Protein AF-A0A371YWD1-F1 (afdb_monomer)

Structure (mmCIF, N/CA/C/O backbone):
data_AF-A0A371YWD1-F1
#
_entry.id   AF-A0A371YWD1-F1
#
loop_
_atom_site.group_PDB
_atom_site.id
_atom_site.type_symbol
_atom_site.label_atom_id
_atom_site.label_alt_id
_atom_site.label_comp_id
_atom_site.label_asym_id
_atom_site.label_entity_id
_atom_site.label_seq_id
_atom_site.pdbx_PDB_ins_code
_atom_site.Cartn_x
_atom_site.Cartn_y
_atom_site.Cartn_z
_atom_site.occupancy
_atom_site.B_iso_or_equiv
_atom_site.auth_seq_id
_atom_site.auth_comp_id
_atom_site.auth_asym_id
_atom_site.auth_atom_id
_atom_site.pdbx_PDB_model_num
ATOM 1 N N . MET A 1 1 ? 5.712 -9.300 -7.033 1.00 63.47 1 MET A N 1
ATOM 2 C CA . MET A 1 1 ? 6.497 -8.847 -8.203 1.00 63.47 1 MET A CA 1
ATOM 3 C C . MET A 1 1 ? 5.508 -8.369 -9.256 1.00 63.47 1 MET A C 1
ATOM 5 O O . MET A 1 1 ? 4.526 -9.067 -9.461 1.00 63.47 1 MET A O 1
ATOM 9 N N . VAL A 1 2 ? 5.684 -7.169 -9.819 1.00 76.00 2 VAL A N 1
ATOM 10 C CA . VAL A 1 2 ? 4.718 -6.564 -10.760 1.00 76.00 2 VAL A CA 1
ATOM 11 C C . VAL A 1 2 ? 4.962 -7.142 -12.152 1.00 76.00 2 VAL A C 1
ATOM 13 O O . VAL A 1 2 ? 6.062 -7.001 -12.685 1.00 76.00 2 VAL A O 1
ATOM 16 N N . SER A 1 3 ? 3.967 -7.814 -12.728 1.00 79.19 3 SER A N 1
ATOM 17 C CA . SER A 1 3 ? 4.058 -8.348 -14.089 1.00 79.19 3 SER A CA 1
ATOM 18 C C . SER A 1 3 ? 3.887 -7.230 -15.125 1.00 79.19 3 SER A C 1
ATOM 20 O O . SER A 1 3 ? 3.427 -6.128 -14.815 1.00 79.19 3 SER A O 1
ATOM 22 N N . ARG A 1 4 ? 4.306 -7.476 -16.369 1.00 81.12 4 ARG A N 1
ATOM 23 C CA . ARG A 1 4 ? 4.157 -6.525 -17.479 1.00 81.12 4 ARG A CA 1
ATOM 24 C C . ARG A 1 4 ? 3.357 -7.158 -18.606 1.00 81.12 4 ARG A C 1
ATOM 26 O O . ARG A 1 4 ? 3.485 -8.351 -18.862 1.00 81.12 4 ARG A O 1
ATOM 33 N N . ASN A 1 5 ? 2.538 -6.359 -19.280 1.00 78.94 5 ASN A N 1
ATOM 34 C CA . ASN A 1 5 ? 1.836 -6.805 -20.478 1.00 78.94 5 ASN A CA 1
ATOM 35 C C . ASN A 1 5 ? 2.772 -6.788 -21.707 1.00 78.94 5 ASN A C 1
ATOM 37 O O . ASN A 1 5 ? 3.906 -6.311 -21.639 1.00 78.94 5 ASN A O 1
ATOM 41 N N . ARG A 1 6 ? 2.270 -7.252 -22.860 1.00 73.94 6 ARG A N 1
ATOM 42 C CA . ARG A 1 6 ? 3.021 -7.276 -24.132 1.00 73.94 6 ARG A CA 1
ATOM 43 C C . ARG A 1 6 ? 3.497 -5.896 -24.610 1.00 73.94 6 ARG A C 1
ATOM 45 O O . ARG A 1 6 ? 4.461 -5.824 -25.355 1.00 73.94 6 ARG A O 1
ATOM 52 N N . SER A 1 7 ? 2.856 -4.810 -24.170 1.00 74.38 7 SER A N 1
ATOM 53 C CA . SER A 1 7 ? 3.271 -3.430 -24.463 1.00 74.38 7 SER A CA 1
ATOM 54 C C . SER A 1 7 ? 4.170 -2.813 -23.383 1.00 74.38 7 SER A C 1
ATOM 56 O O . SER A 1 7 ? 4.387 -1.603 -23.376 1.00 74.38 7 SER A O 1
ATOM 58 N N . GLY A 1 8 ? 4.685 -3.620 -22.448 1.00 72.69 8 GLY A N 1
ATOM 59 C CA . GLY A 1 8 ? 5.611 -3.191 -21.398 1.00 72.69 8 GLY A CA 1
ATOM 60 C C . GLY A 1 8 ? 4.967 -2.434 -20.231 1.00 72.69 8 GLY A C 1
ATOM 61 O O . GLY A 1 8 ? 5.680 -1.986 -19.330 1.00 72.69 8 GLY A O 1
ATOM 62 N N . ARG A 1 9 ? 3.635 -2.297 -20.204 1.00 76.44 9 ARG A N 1
ATOM 63 C CA . ARG A 1 9 ? 2.895 -1.642 -19.116 1.00 76.44 9 ARG A CA 1
ATOM 64 C C . ARG A 1 9 ? 2.804 -2.556 -17.899 1.00 76.44 9 ARG A C 1
ATOM 66 O O . ARG A 1 9 ? 2.517 -3.743 -18.028 1.00 76.44 9 ARG A O 1
ATOM 73 N N . ALA A 1 10 ? 2.994 -1.972 -16.720 1.00 80.56 10 ALA A N 1
ATOM 74 C CA . ALA A 1 10 ? 2.826 -2.652 -15.441 1.00 80.56 10 ALA A CA 1
ATOM 75 C C . ALA A 1 10 ? 1.379 -3.127 -15.241 1.00 80.56 10 ALA A C 1
ATOM 77 O O . ALA A 1 10 ? 0.441 -2.335 -15.367 1.00 80.56 10 ALA A O 1
ATOM 78 N N . ILE A 1 11 ? 1.217 -4.401 -14.901 1.00 82.19 11 ILE A N 1
ATOM 79 C CA . ILE A 1 11 ? -0.054 -5.015 -14.530 1.00 82.19 11 ILE A CA 1
ATOM 80 C C . ILE A 1 11 ? -0.157 -4.975 -13.006 1.00 82.19 11 ILE A C 1
ATOM 82 O O . ILE A 1 11 ? 0.669 -5.539 -12.290 1.00 82.19 11 ILE A O 1
ATOM 86 N N . TRP A 1 12 ? -1.184 -4.287 -12.518 1.00 81.75 12 TRP A N 1
ATOM 87 C CA . TRP A 1 12 ? -1.490 -4.180 -11.096 1.00 81.75 12 TRP A CA 1
ATOM 88 C C . TRP A 1 12 ? -2.594 -5.172 -10.736 1.00 81.75 12 TRP A C 1
ATOM 90 O O . TRP A 1 12 ? -3.755 -4.791 -10.632 1.00 81.75 12 TRP A O 1
ATOM 100 N N . ASP A 1 13 ? -2.219 -6.445 -10.608 1.00 80.31 13 ASP A N 1
ATOM 101 C CA . ASP A 1 13 ? -3.086 -7.489 -10.053 1.00 80.31 13 ASP A CA 1
ATOM 102 C C . ASP A 1 13 ? -3.207 -7.375 -8.521 1.00 80.31 13 ASP A C 1
ATOM 104 O O . ASP A 1 13 ? -2.521 -6.566 -7.886 1.00 80.31 13 ASP A O 1
ATOM 108 N N . ASP A 1 14 ? -4.066 -8.196 -7.912 1.00 78.50 14 ASP A N 1
ATOM 109 C CA . ASP A 1 14 ? -4.314 -8.166 -6.465 1.00 78.50 14 ASP A CA 1
ATOM 110 C C . ASP A 1 14 ? -3.022 -8.304 -5.652 1.00 78.50 14 ASP A C 1
ATOM 112 O O . ASP A 1 14 ? -2.798 -7.567 -4.692 1.00 78.50 14 ASP A O 1
ATOM 116 N N . ARG A 1 15 ? -2.106 -9.183 -6.077 1.00 79.38 15 ARG A N 1
ATOM 117 C CA . ARG A 1 15 ? -0.831 -9.410 -5.387 1.00 79.38 15 ARG A CA 1
ATOM 118 C C . ARG A 1 15 ? 0.083 -8.190 -5.486 1.00 79.38 15 ARG A C 1
ATOM 120 O O . ARG A 1 15 ? 0.718 -7.825 -4.492 1.00 79.38 15 ARG A O 1
ATOM 127 N N . ALA A 1 16 ? 0.174 -7.566 -6.657 1.00 80.50 16 ALA A N 1
ATOM 128 C CA . ALA A 1 16 ? 0.940 -6.348 -6.890 1.00 80.50 16 ALA A CA 1
ATOM 129 C C . ALA A 1 16 ? 0.381 -5.171 -6.080 1.00 80.50 16 ALA A C 1
ATOM 131 O O . ALA A 1 16 ? 1.152 -4.416 -5.482 1.00 80.50 16 ALA A O 1
ATOM 132 N N . VAL A 1 17 ? -0.946 -5.049 -6.003 1.00 85.12 17 VAL A N 1
ATOM 133 C CA . VAL A 1 17 ? -1.627 -4.037 -5.189 1.00 85.12 17 VAL A CA 1
ATOM 134 C C . VAL A 1 17 ? -1.391 -4.278 -3.697 1.00 85.12 17 VAL A C 1
ATOM 136 O O . VAL A 1 17 ? -1.062 -3.327 -2.987 1.00 85.12 17 VAL A O 1
ATOM 139 N N . SER A 1 18 ? -1.456 -5.524 -3.215 1.00 86.19 18 SER A N 1
ATOM 140 C CA . SER A 1 18 ? -1.112 -5.857 -1.825 1.00 86.19 18 SER A CA 1
ATOM 141 C C . SER A 1 18 ? 0.336 -5.491 -1.498 1.00 86.19 18 SER A C 1
ATOM 143 O O . SER A 1 18 ? 0.583 -4.829 -0.495 1.00 86.19 18 SER A O 1
ATOM 145 N N . HIS A 1 19 ? 1.297 -5.827 -2.366 1.00 88.38 19 HIS A N 1
ATOM 146 C CA . HIS A 1 19 ? 2.702 -5.447 -2.160 1.00 88.38 19 HIS A CA 1
ATOM 147 C C . HIS A 1 19 ? 2.888 -3.927 -2.137 1.00 88.38 19 HIS A C 1
ATOM 149 O O . HIS A 1 19 ? 3.643 -3.405 -1.317 1.00 88.38 19 HIS A O 1
ATOM 155 N N . LEU A 1 20 ? 2.189 -3.202 -3.015 1.00 90.25 20 LEU A N 1
ATOM 156 C CA . LEU A 1 20 ? 2.206 -1.745 -3.004 1.00 90.25 20 LEU A CA 1
ATOM 157 C C . LEU A 1 20 ? 1.655 -1.198 -1.686 1.00 90.25 20 LEU A C 1
ATOM 159 O O . LEU A 1 20 ? 2.279 -0.314 -1.107 1.00 90.25 20 LEU A O 1
ATOM 163 N N . ALA A 1 21 ? 0.531 -1.722 -1.195 1.00 89.50 21 ALA A N 1
ATOM 164 C CA . ALA A 1 21 ? -0.062 -1.309 0.073 1.00 89.50 21 ALA A CA 1
ATOM 165 C C . ALA A 1 21 ? 0.887 -1.562 1.257 1.00 89.50 21 ALA A C 1
ATOM 167 O O . ALA A 1 21 ? 1.065 -0.670 2.089 1.00 89.50 21 ALA A O 1
ATOM 168 N N . GLU A 1 22 ? 1.559 -2.718 1.282 1.00 90.69 22 GLU A N 1
ATOM 169 C CA . GLU A 1 22 ? 2.575 -3.073 2.281 1.00 90.69 22 GLU A CA 1
ATOM 170 C C . GLU A 1 22 ? 3.741 -2.078 2.318 1.00 90.69 22 GLU A C 1
ATOM 172 O O . GLU A 1 22 ? 4.126 -1.597 3.388 1.00 90.69 22 GLU A O 1
ATOM 177 N N . LEU A 1 23 ? 4.275 -1.703 1.155 1.00 92.75 23 LEU A N 1
ATOM 178 C CA . LEU A 1 23 ? 5.331 -0.692 1.066 1.00 92.75 23 LEU A CA 1
ATOM 179 C C . LEU A 1 23 ? 4.802 0.713 1.403 1.00 92.75 23 LEU A C 1
ATOM 181 O O . LEU A 1 23 ? 5.494 1.530 2.015 1.00 92.75 23 LEU A O 1
ATOM 185 N N . TRP A 1 24 ? 3.556 1.009 1.036 1.00 93.81 24 TRP A N 1
ATOM 186 C CA . TRP A 1 24 ? 2.941 2.316 1.244 1.00 93.81 24 TRP A CA 1
ATOM 187 C C . TRP A 1 24 ? 2.751 2.639 2.727 1.00 93.81 24 TRP A C 1
ATOM 189 O O . TRP A 1 24 ? 3.090 3.750 3.155 1.00 93.81 24 TRP A O 1
ATOM 199 N N . LYS A 1 25 ? 2.265 1.669 3.518 1.00 92.12 25 LYS A N 1
ATOM 200 C CA . LYS A 1 25 ? 2.083 1.824 4.971 1.00 92.12 25 LYS A CA 1
ATOM 201 C C . LYS A 1 25 ? 3.395 1.859 5.754 1.00 92.12 25 LYS A C 1
ATOM 203 O O . LYS A 1 25 ? 3.407 2.386 6.855 1.00 92.12 25 LYS A O 1
ATOM 208 N N . ARG A 1 26 ? 4.519 1.436 5.168 1.00 93.44 26 ARG A N 1
ATOM 209 C CA . ARG A 1 26 ? 5.882 1.623 5.717 1.00 93.44 26 ARG A CA 1
ATOM 210 C C . ARG A 1 26 ? 6.490 3.000 5.412 1.00 93.44 26 ARG A C 1
ATOM 212 O O . ARG A 1 26 ? 7.660 3.249 5.686 1.00 93.44 26 ARG A O 1
ATOM 219 N N . LEU A 1 27 ? 5.685 3.913 4.859 1.00 94.19 27 LEU A N 1
ATOM 220 C CA . LEU A 1 27 ? 6.052 5.294 4.520 1.00 94.19 27 LEU A CA 1
ATOM 221 C C . LEU A 1 27 ? 7.155 5.428 3.467 1.00 94.19 27 LEU A C 1
ATOM 223 O O . LEU A 1 27 ? 7.779 6.480 3.362 1.00 94.19 27 LEU A O 1
ATOM 227 N N . TYR A 1 28 ? 7.369 4.422 2.623 1.00 95.19 28 TYR A N 1
ATOM 228 C CA . TYR A 1 28 ? 8.313 4.568 1.522 1.00 95.19 28 TYR A CA 1
ATOM 229 C C . TYR A 1 28 ? 7.844 5.592 0.489 1.00 95.19 28 TYR A C 1
ATOM 231 O O . TYR A 1 28 ? 6.675 5.608 0.081 1.00 95.19 28 TYR A O 1
ATOM 239 N N . SER A 1 29 ? 8.755 6.449 0.038 1.00 94.25 29 SER A N 1
ATOM 240 C CA . SER A 1 29 ? 8.448 7.440 -0.986 1.00 94.25 29 SER A CA 1
ATOM 241 C C . SER A 1 29 ? 8.056 6.753 -2.303 1.00 94.25 29 SER A C 1
ATOM 243 O O . SER A 1 29 ? 8.556 5.666 -2.610 1.00 94.25 29 SER A O 1
ATOM 245 N N . PRO A 1 30 ? 7.184 7.365 -3.128 1.00 93.81 30 PRO A N 1
ATOM 246 C CA . PRO A 1 30 ? 6.843 6.811 -4.438 1.00 93.81 30 PRO A CA 1
AT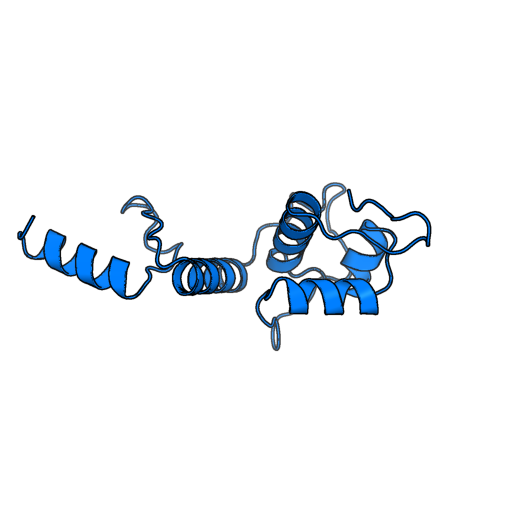OM 247 C C . PRO A 1 30 ? 8.074 6.558 -5.320 1.00 93.81 30 PRO A C 1
ATOM 249 O O . PRO A 1 30 ? 8.092 5.588 -6.068 1.00 93.81 30 PRO A O 1
ATOM 252 N N . ALA A 1 31 ? 9.118 7.385 -5.189 1.00 94.25 31 ALA A N 1
ATOM 253 C CA . ALA A 1 31 ? 10.386 7.208 -5.892 1.00 94.25 31 ALA A CA 1
ATOM 254 C C . ALA A 1 31 ? 11.161 5.966 -5.430 1.00 94.25 31 ALA A C 1
ATOM 256 O O . ALA A 1 31 ? 11.706 5.237 -6.256 1.00 94.25 31 ALA A O 1
ATOM 257 N N . PHE A 1 32 ? 11.179 5.689 -4.125 1.00 94.12 32 PHE A N 1
ATOM 258 C CA . PHE A 1 32 ? 11.821 4.489 -3.598 1.00 94.12 32 PHE A CA 1
ATOM 259 C C . PHE A 1 32 ? 11.080 3.215 -4.025 1.00 94.12 32 PHE A C 1
ATOM 261 O O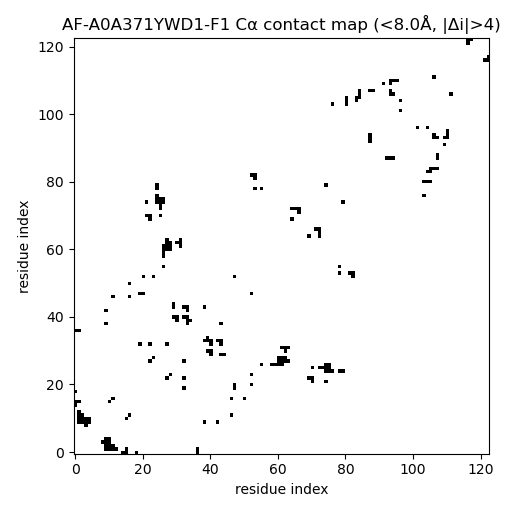 . PHE A 1 32 ? 11.694 2.272 -4.518 1.00 94.12 32 PHE A O 1
ATOM 268 N N . ILE A 1 33 ? 9.747 3.216 -3.922 1.00 93.69 33 ILE A N 1
ATOM 269 C CA . ILE A 1 33 ? 8.906 2.095 -4.366 1.00 93.69 33 ILE A CA 1
ATOM 270 C C . ILE A 1 33 ? 9.082 1.854 -5.870 1.00 93.69 33 ILE A C 1
ATOM 272 O O . ILE A 1 33 ? 9.213 0.713 -6.304 1.00 93.69 33 ILE A O 1
ATOM 276 N N . ALA A 1 34 ? 9.126 2.925 -6.666 1.00 92.50 34 ALA A N 1
ATOM 277 C CA . ALA A 1 34 ? 9.369 2.850 -8.102 1.00 92.50 34 ALA A CA 1
ATOM 278 C C . ALA A 1 34 ? 10.702 2.154 -8.415 1.00 92.50 34 ALA A C 1
ATOM 280 O O . ALA A 1 34 ? 10.735 1.278 -9.273 1.00 92.50 34 ALA A O 1
ATOM 281 N N . ARG A 1 35 ? 11.765 2.459 -7.661 1.00 91.94 35 ARG A N 1
ATOM 282 C CA . ARG A 1 35 ? 13.068 1.794 -7.795 1.00 91.94 35 ARG A CA 1
ATOM 283 C C . ARG A 1 35 ? 12.996 0.299 -7.475 1.00 91.94 35 ARG A C 1
ATOM 285 O O . ARG A 1 35 ? 13.469 -0.494 -8.276 1.00 91.94 35 ARG A O 1
ATOM 292 N N . ILE A 1 36 ? 12.362 -0.082 -6.361 1.00 89.62 36 ILE A N 1
ATOM 293 C CA . ILE A 1 36 ? 12.197 -1.499 -5.971 1.00 89.62 36 ILE A CA 1
ATOM 294 C C . ILE A 1 36 ? 11.428 -2.281 -7.039 1.00 89.62 36 ILE A C 1
ATOM 296 O O . ILE A 1 36 ? 11.763 -3.420 -7.346 1.00 89.62 36 ILE A O 1
ATOM 300 N N . LEU A 1 37 ? 10.372 -1.683 -7.588 1.00 87.19 37 LEU A N 1
ATOM 301 C CA . LEU A 1 37 ? 9.487 -2.359 -8.534 1.00 87.19 37 LEU A CA 1
ATOM 302 C C . LEU A 1 37 ? 9.951 -2.228 -9.995 1.00 87.19 37 LEU A C 1
ATOM 304 O O . LEU A 1 37 ? 9.313 -2.798 -10.881 1.00 87.19 37 LEU A O 1
ATOM 308 N N . GLY A 1 38 ? 11.022 -1.474 -10.265 1.00 88.44 38 GLY A N 1
ATOM 309 C CA . GLY A 1 38 ? 11.483 -1.170 -11.622 1.00 88.44 38 GLY A CA 1
ATOM 310 C C . GLY A 1 38 ? 10.451 -0.389 -12.444 1.00 88.44 38 GLY A C 1
ATOM 311 O O . GLY A 1 38 ? 10.264 -0.665 -13.628 1.00 88.44 38 GLY A O 1
ATOM 312 N N . LEU A 1 39 ? 9.725 0.537 -11.816 1.00 89.00 39 LEU A N 1
ATOM 313 C CA . LEU A 1 39 ? 8.644 1.332 -12.407 1.00 89.00 39 LEU A CA 1
ATOM 314 C C . LEU A 1 39 ? 8.980 2.825 -12.401 1.00 89.00 39 LEU A C 1
ATOM 316 O O . LEU A 1 39 ? 9.958 3.261 -11.804 1.00 89.00 39 LEU A O 1
ATOM 320 N N . THR A 1 40 ? 8.131 3.635 -13.036 1.00 90.38 40 THR A N 1
ATOM 321 C CA . THR A 1 40 ? 8.212 5.095 -12.902 1.00 90.38 40 THR A CA 1
ATOM 322 C C . THR A 1 40 ? 7.445 5.573 -11.670 1.00 90.38 40 THR A C 1
ATOM 324 O O . THR A 1 40 ? 6.445 4.973 -11.263 1.00 90.38 40 THR A O 1
ATOM 327 N N . VAL A 1 41 ? 7.863 6.710 -11.109 1.00 92.25 41 VAL A N 1
ATOM 328 C CA . VAL A 1 41 ? 7.179 7.359 -9.976 1.00 92.25 41 VAL A CA 1
ATOM 329 C C . VAL A 1 41 ? 5.710 7.643 -10.302 1.00 92.25 41 VAL A C 1
ATOM 331 O O . VAL A 1 41 ? 4.830 7.403 -9.474 1.00 92.25 41 VAL A O 1
ATOM 334 N N . LYS A 1 42 ? 5.436 8.088 -11.536 1.00 90.88 42 LYS A N 1
ATOM 335 C CA . LYS A 1 42 ? 4.080 8.349 -12.034 1.00 90.88 42 LYS A CA 1
ATOM 336 C C . LYS A 1 42 ? 3.220 7.086 -11.999 1.00 90.88 42 LYS A C 1
ATOM 338 O O . LYS A 1 42 ? 2.105 7.134 -11.487 1.00 90.88 42 LYS A O 1
ATOM 343 N N . THR A 1 43 ? 3.752 5.952 -12.461 1.00 88.25 43 THR A N 1
ATOM 344 C CA . THR A 1 43 ? 3.049 4.660 -12.439 1.00 88.25 43 THR A CA 1
ATOM 345 C C . THR A 1 43 ? 2.697 4.230 -11.015 1.00 88.25 43 THR A C 1
ATOM 347 O O . THR A 1 43 ? 1.573 3.799 -10.773 1.00 88.25 43 THR A O 1
ATOM 350 N N . VAL A 1 44 ? 3.620 4.383 -10.061 1.00 90.75 44 VAL A N 1
ATOM 351 C CA . VAL A 1 44 ? 3.367 4.066 -8.645 1.00 90.75 44 VAL A CA 1
ATOM 352 C C . VAL A 1 44 ? 2.301 4.991 -8.052 1.00 90.75 44 VAL A C 1
ATOM 354 O O . VAL A 1 44 ? 1.394 4.523 -7.367 1.00 90.75 44 VAL A O 1
ATOM 357 N N . GLY A 1 45 ? 2.372 6.295 -8.335 1.00 90.00 45 GLY A N 1
ATOM 358 C CA . GLY A 1 45 ? 1.383 7.267 -7.863 1.00 90.00 45 GLY A CA 1
ATOM 359 C C . GLY A 1 45 ? -0.019 7.019 -8.429 1.00 90.00 45 GLY A C 1
ATOM 360 O O . GLY A 1 45 ? -1.006 7.078 -7.698 1.00 90.00 45 GLY A O 1
ATOM 361 N N . GLU A 1 46 ? -0.120 6.692 -9.718 1.00 89.75 46 GLU A N 1
ATOM 362 C CA . GLU A 1 46 ? -1.384 6.312 -10.357 1.00 89.75 46 GLU A CA 1
ATOM 363 C C . GLU A 1 46 ? -1.955 5.015 -9.785 1.00 89.75 46 GLU A C 1
ATOM 365 O O . GLU A 1 46 ? -3.153 4.954 -9.507 1.00 89.75 46 GLU A O 1
ATOM 370 N N . ALA A 1 47 ? -1.110 4.007 -9.562 1.00 86.88 47 ALA A N 1
ATOM 371 C CA . ALA A 1 47 ? -1.515 2.745 -8.956 1.00 86.88 47 ALA A CA 1
ATOM 372 C C . ALA A 1 47 ? -2.023 2.936 -7.526 1.00 86.88 47 ALA A C 1
ATOM 374 O O . ALA A 1 47 ? -3.104 2.458 -7.195 1.00 86.88 47 ALA A O 1
ATOM 375 N N . ALA A 1 48 ? -1.306 3.710 -6.706 1.00 88.19 48 ALA A N 1
ATOM 376 C CA . ALA A 1 48 ? -1.726 4.034 -5.346 1.00 88.19 48 ALA A CA 1
ATOM 377 C C . ALA A 1 48 ? -3.079 4.760 -5.334 1.00 88.19 48 ALA A C 1
ATOM 379 O O . ALA A 1 48 ? -3.950 4.437 -4.527 1.00 88.19 48 ALA A O 1
ATOM 380 N N . ARG A 1 49 ? -3.296 5.698 -6.267 1.00 87.62 49 ARG A N 1
ATOM 381 C CA . ARG A 1 49 ? -4.574 6.406 -6.415 1.00 87.62 49 ARG A CA 1
ATOM 382 C C . ARG A 1 49 ? -5.711 5.463 -6.813 1.00 87.62 49 ARG A C 1
ATOM 384 O O . ARG A 1 49 ? -6.773 5.520 -6.201 1.00 87.62 49 ARG A O 1
ATOM 391 N N . ARG A 1 50 ? -5.490 4.590 -7.806 1.00 84.50 50 ARG A N 1
ATOM 392 C CA . ARG A 1 50 ? -6.481 3.610 -8.297 1.00 84.50 50 ARG A CA 1
ATOM 393 C C . ARG A 1 50 ? -6.832 2.557 -7.248 1.00 84.50 50 ARG A C 1
ATOM 395 O O . ARG A 1 50 ? -8.004 2.270 -7.058 1.00 84.50 50 ARG A O 1
ATOM 402 N N . ALA A 1 51 ? -5.835 2.064 -6.516 1.00 83.00 51 ALA A N 1
ATOM 403 C CA . ALA A 1 51 ? -6.024 1.187 -5.360 1.00 83.00 51 ALA A CA 1
ATOM 404 C C . ALA A 1 51 ? -6.651 1.918 -4.158 1.00 83.00 51 ALA A C 1
ATOM 406 O O . ALA A 1 51 ? -6.987 1.308 -3.145 1.00 83.00 51 ALA A O 1
ATOM 407 N N . GLY A 1 52 ? -6.801 3.243 -4.239 1.00 84.44 52 GLY A N 1
ATOM 408 C CA . GLY A 1 52 ? -7.388 4.040 -3.184 1.00 84.44 52 GLY A CA 1
ATOM 409 C C . GLY A 1 52 ? -6.542 4.084 -1.914 1.00 84.44 52 GLY A C 1
ATOM 410 O O . GLY A 1 52 ? -7.11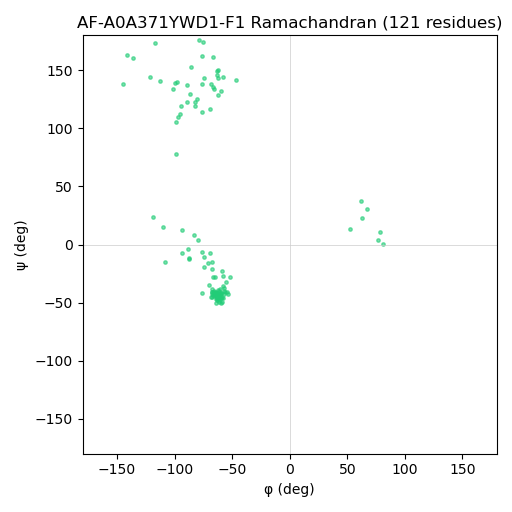0 4.227 -0.831 1.00 84.44 52 GLY A O 1
ATOM 411 N N . LEU A 1 53 ? -5.220 3.989 -2.012 1.00 87.69 53 LEU A N 1
ATOM 412 C CA . LEU A 1 53 ? -4.355 4.100 -0.845 1.00 87.69 53 LEU A CA 1
ATOM 413 C C . LEU A 1 53 ? -4.491 5.496 -0.210 1.00 87.69 53 LEU A C 1
ATOM 415 O O . LEU A 1 53 ? -4.686 6.487 -0.921 1.00 87.69 53 LEU A O 1
ATOM 419 N N . PRO A 1 54 ? -4.439 5.593 1.128 1.00 87.19 54 PRO A N 1
ATOM 420 C CA . PRO A 1 54 ? -4.576 6.862 1.826 1.00 87.19 54 PRO A CA 1
ATOM 421 C C . PRO A 1 54 ? -3.453 7.839 1.471 1.00 87.19 54 PRO A C 1
ATOM 423 O O . PRO A 1 54 ? -2.310 7.449 1.199 1.00 87.19 54 PRO A O 1
ATOM 426 N N . ALA A 1 55 ? -3.790 9.127 1.525 1.00 87.50 55 ALA A N 1
ATOM 427 C CA . ALA A 1 55 ? -2.809 10.195 1.455 1.00 87.50 55 ALA A CA 1
ATOM 428 C C . ALA A 1 55 ? -1.863 10.123 2.663 1.00 87.50 55 ALA A C 1
ATOM 430 O O . ALA A 1 55 ? -2.259 9.748 3.763 1.00 87.50 55 ALA A O 1
ATOM 431 N N . ARG A 1 56 ? -0.602 10.493 2.444 1.00 91.00 56 ARG A N 1
ATOM 432 C CA . ARG A 1 56 ? 0.455 10.509 3.471 1.00 91.00 56 ARG A CA 1
ATOM 433 C C . ARG A 1 56 ? 1.002 11.923 3.687 1.00 91.00 56 ARG A C 1
ATOM 435 O O . ARG A 1 56 ? 2.151 12.095 4.073 1.00 91.00 56 ARG A O 1
ATOM 442 N N . THR A 1 57 ? 0.198 12.933 3.358 1.00 85.44 57 THR A N 1
ATOM 443 C CA . THR A 1 57 ? 0.558 14.348 3.483 1.00 85.44 57 THR A CA 1
ATOM 444 C C . THR A 1 57 ? 0.880 14.666 4.940 1.00 85.44 57 THR A C 1
ATOM 446 O O . THR A 1 57 ? 0.136 14.266 5.831 1.00 85.44 57 THR A O 1
ATOM 449 N N . GLY A 1 58 ? 1.998 15.351 5.180 1.00 87.31 58 GLY A N 1
ATOM 450 C CA . GLY A 1 58 ? 2.475 15.665 6.531 1.00 87.31 58 GLY A CA 1
ATOM 451 C C . GLY A 1 58 ? 3.220 14.526 7.240 1.00 87.31 58 GLY A C 1
ATOM 452 O O . GLY A 1 58 ? 3.660 14.719 8.367 1.00 87.31 58 GLY A O 1
ATOM 453 N N . LEU A 1 59 ? 3.399 13.358 6.606 1.00 90.31 59 LEU A N 1
ATOM 454 C CA . LEU A 1 59 ? 4.239 12.276 7.131 1.00 90.31 59 LEU A CA 1
ATOM 455 C C . LEU A 1 59 ? 5.614 12.280 6.4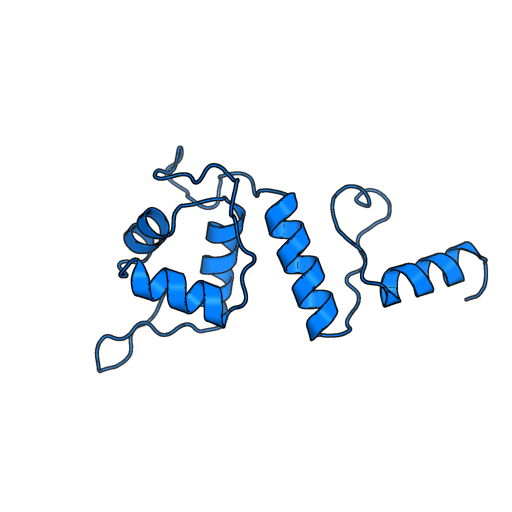56 1.00 90.31 59 LEU A C 1
ATOM 457 O O . LEU A 1 59 ? 5.717 12.416 5.235 1.00 90.31 59 LEU A O 1
ATOM 461 N N . THR A 1 60 ? 6.669 12.055 7.238 1.00 91.81 60 THR A N 1
ATOM 462 C CA . THR A 1 60 ? 8.032 11.917 6.713 1.00 91.81 60 THR A CA 1
ATOM 463 C C . THR A 1 60 ? 8.160 10.622 5.915 1.00 91.81 60 THR A C 1
ATOM 465 O O . THR A 1 60 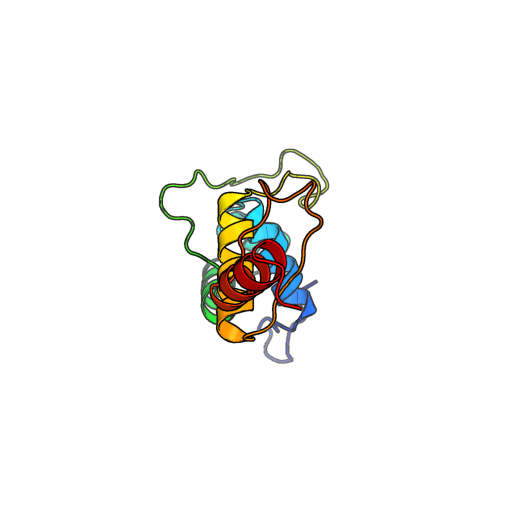? 8.013 9.523 6.455 1.00 91.81 60 THR A O 1
ATOM 468 N N . LEU A 1 61 ? 8.436 10.750 4.616 1.00 93.75 61 LEU A N 1
ATOM 469 C CA . LEU A 1 61 ? 8.592 9.608 3.718 1.00 93.75 61 LEU A CA 1
ATOM 470 C C . LEU A 1 61 ? 10.044 9.125 3.680 1.00 93.75 61 LEU A C 1
ATOM 472 O O . LEU A 1 61 ? 10.976 9.916 3.565 1.00 93.75 61 LEU A O 1
ATOM 476 N N . ARG A 1 62 ? 10.230 7.806 3.705 1.00 93.00 62 ARG A N 1
ATOM 477 C CA . ARG A 1 62 ? 11.538 7.150 3.610 1.00 93.00 62 ARG A CA 1
ATOM 478 C C . ARG A 1 62 ? 11.972 7.046 2.150 1.00 93.00 62 ARG A C 1
ATOM 480 O O . ARG A 1 62 ? 11.266 6.457 1.331 1.00 93.00 62 ARG A O 1
ATOM 487 N N . THR A 1 63 ? 13.132 7.600 1.814 1.00 92.00 63 THR A N 1
ATOM 488 C CA . THR A 1 63 ? 13.730 7.535 0.465 1.00 92.00 63 THR A CA 1
ATOM 489 C C . THR A 1 63 ? 14.705 6.365 0.289 1.00 92.00 63 THR A C 1
ATOM 491 O O . THR A 1 63 ? 15.139 6.093 -0.835 1.00 92.00 63 THR A O 1
ATOM 494 N N . SER A 1 64 ? 15.009 5.657 1.377 1.00 90.50 64 SER A N 1
ATOM 495 C CA . SER A 1 64 ? 15.864 4.473 1.444 1.00 90.50 64 SER A CA 1
ATOM 496 C C . SER A 1 64 ? 15.297 3.445 2.431 1.00 90.50 64 SER A C 1
ATOM 498 O O . SER A 1 64 ? 14.435 3.763 3.260 1.00 90.50 64 SER A O 1
ATOM 500 N N . CYS A 1 65 ? 15.771 2.202 2.333 1.00 87.12 65 CYS A N 1
ATOM 501 C CA . CYS A 1 65 ? 15.478 1.161 3.310 1.00 87.12 65 CYS A CA 1
ATOM 502 C C . CYS A 1 65 ? 16.674 0.986 4.259 1.00 87.12 65 CYS A C 1
ATOM 504 O O . CYS A 1 65 ? 17.798 0.913 3.771 1.00 87.12 65 CYS A O 1
ATOM 506 N N . PRO A 1 66 ? 16.451 0.918 5.584 1.00 80.94 66 PRO A N 1
ATOM 507 C CA . PRO A 1 66 ? 17.509 0.659 6.561 1.00 80.94 66 PRO A CA 1
ATOM 508 C C . PRO A 1 66 ? 17.948 -0.817 6.620 1.00 80.94 66 PRO A C 1
ATOM 510 O O . PRO A 1 66 ? 18.885 -1.132 7.341 1.00 80.94 66 PRO A O 1
ATOM 513 N N . SER A 1 67 ? 17.267 -1.719 5.907 1.00 79.81 67 SER A N 1
ATOM 514 C CA . SER A 1 67 ? 17.535 -3.162 5.880 1.00 79.81 67 SER A CA 1
ATOM 515 C C . SER A 1 67 ? 17.472 -3.715 4.456 1.00 79.81 67 SER A C 1
ATOM 517 O O . SER A 1 67 ? 16.810 -3.136 3.595 1.00 79.81 67 SER A O 1
ATOM 519 N N . ASP A 1 68 ? 18.069 -4.883 4.220 1.00 81.88 68 ASP A N 1
ATOM 520 C CA . ASP A 1 68 ? 17.992 -5.558 2.912 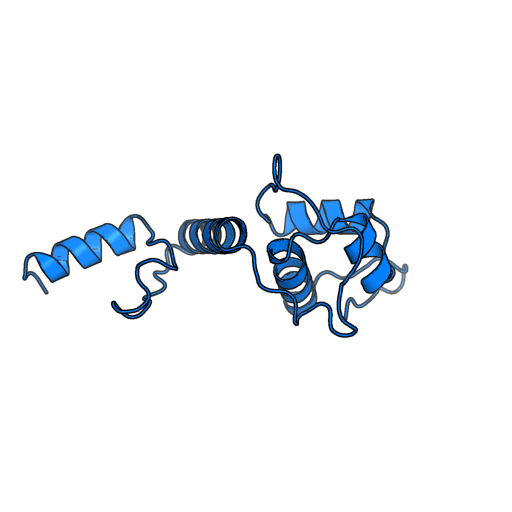1.00 81.88 68 ASP A CA 1
ATOM 521 C C . ASP A 1 68 ? 16.562 -5.987 2.557 1.00 81.88 68 ASP A C 1
ATOM 523 O O . ASP A 1 68 ? 16.173 -6.026 1.391 1.00 81.88 68 ASP A O 1
ATOM 527 N N . ASN A 1 69 ? 15.737 -6.254 3.575 1.00 85.38 69 ASN A N 1
ATOM 528 C CA . ASN A 1 69 ? 14.326 -6.564 3.397 1.00 85.38 69 ASN A CA 1
ATOM 529 C C . ASN A 1 69 ? 13.445 -5.313 3.612 1.00 85.38 69 ASN A C 1
ATOM 531 O O . ASN A 1 69 ? 13.269 -4.899 4.762 1.00 85.38 69 ASN A O 1
ATOM 535 N N . PRO A 1 70 ? 12.817 -4.739 2.565 1.00 85.31 70 PRO A N 1
ATOM 536 C CA . PRO A 1 70 ? 11.925 -3.583 2.695 1.00 85.31 70 PRO A CA 1
ATOM 537 C C . PRO A 1 70 ? 10.624 -3.876 3.453 1.00 85.31 70 PRO A C 1
ATOM 539 O O . PRO A 1 70 ? 9.944 -2.956 3.898 1.00 85.31 70 PRO A O 1
ATOM 542 N N . PHE A 1 71 ? 10.262 -5.143 3.649 1.00 87.62 71 PHE A N 1
ATOM 543 C CA . PHE A 1 71 ? 9.080 -5.519 4.427 1.00 87.62 71 PHE A CA 1
ATOM 544 C C . PHE A 1 71 ? 9.366 -5.650 5.928 1.00 87.62 71 PHE A C 1
ATOM 546 O O . PHE A 1 71 ? 8.425 -5.679 6.721 1.00 87.62 71 PHE A O 1
ATOM 553 N N . ALA A 1 72 ? 10.642 -5.666 6.329 1.00 86.81 72 ALA A N 1
ATOM 554 C CA . ALA A 1 72 ? 11.043 -5.732 7.734 1.00 86.81 72 ALA A CA 1
ATOM 555 C C . ALA A 1 72 ? 10.847 -4.400 8.478 1.00 86.81 72 ALA A C 1
ATOM 557 O O . ALA A 1 72 ? 10.776 -4.383 9.704 1.00 86.81 72 ALA A O 1
ATOM 558 N N . VAL A 1 73 ? 10.728 -3.278 7.755 1.00 87.75 73 VAL A N 1
ATOM 559 C CA . VAL A 1 73 ? 10.447 -1.978 8.377 1.00 87.75 73 VAL A CA 1
ATOM 560 C C . VAL A 1 73 ? 9.051 -1.994 9.011 1.00 87.75 73 VAL A C 1
ATOM 562 O O . VAL A 1 73 ? 8.102 -2.422 8.349 1.00 87.75 73 VAL A O 1
ATOM 565 N N . PRO A 1 74 ? 8.893 -1.503 10.255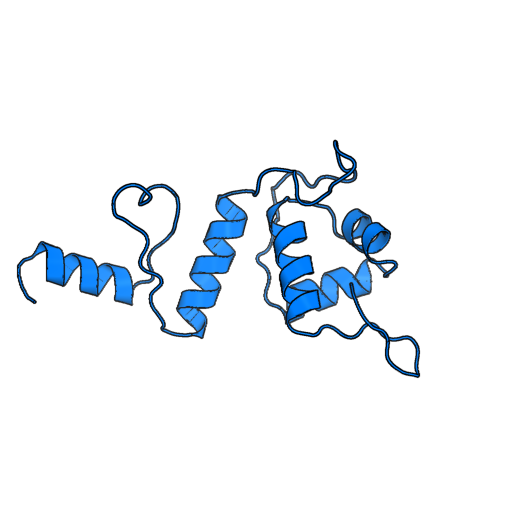 1.00 86.19 74 PRO A N 1
ATOM 566 C CA . PRO A 1 74 ? 7.592 -1.419 10.900 1.00 86.19 74 PRO A CA 1
ATOM 567 C C . PRO A 1 74 ? 6.594 -0.577 10.108 1.00 86.19 74 PRO A C 1
ATOM 569 O O . PRO A 1 74 ? 6.922 0.451 9.507 1.00 86.19 74 PRO A O 1
ATOM 572 N N . GLU A 1 75 ? 5.343 -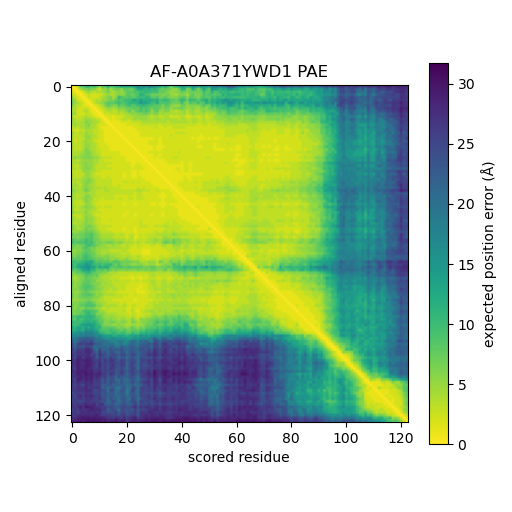1.007 10.141 1.00 88.50 75 GLU A N 1
ATOM 573 C CA . GLU A 1 75 ? 4.240 -0.303 9.505 1.00 88.50 75 GLU A CA 1
ATOM 574 C C . GLU A 1 75 ? 3.858 0.939 10.309 1.00 88.50 75 GLU A C 1
ATOM 576 O O . GLU A 1 75 ? 3.841 0.935 11.539 1.00 88.50 75 GLU A O 1
ATOM 581 N N . ASN A 1 76 ? 3.495 2.014 9.616 1.00 89.31 76 ASN A N 1
ATOM 582 C CA . ASN A 1 76 ? 2.890 3.165 10.256 1.00 89.31 76 ASN A CA 1
ATOM 583 C C . ASN A 1 76 ? 1.425 2.849 10.592 1.00 89.31 76 ASN A C 1
ATOM 585 O O . ASN A 1 76 ? 0.586 2.698 9.697 1.00 89.31 76 ASN A O 1
ATOM 589 N N . SER A 1 77 ? 1.125 2.784 11.889 1.00 80.81 77 SER A N 1
ATOM 590 C CA . SER A 1 77 ? -0.197 2.438 12.424 1.00 80.81 77 SER A CA 1
ATOM 591 C C . SER A 1 77 ? -1.309 3.369 11.932 1.00 80.81 77 SER A C 1
ATOM 593 O O . SER A 1 77 ? -2.409 2.903 11.639 1.00 80.81 77 SER A O 1
ATOM 595 N N . THR A 1 78 ? -1.028 4.663 11.749 1.00 83.25 78 THR A N 1
ATOM 596 C CA . THR A 1 78 ? -1.999 5.633 11.218 1.00 83.25 78 THR A CA 1
ATOM 597 C C . THR A 1 78 ? -2.391 5.303 9.780 1.00 83.25 78 THR A C 1
ATOM 599 O O . THR A 1 78 ? -3.579 5.216 9.461 1.00 83.25 78 THR A O 1
ATOM 602 N N . VAL A 1 79 ? -1.408 5.090 8.900 1.00 85.56 79 VAL A N 1
ATOM 603 C CA . VAL A 1 79 ? -1.654 4.775 7.484 1.00 85.56 79 VAL A CA 1
ATOM 604 C C . VAL A 1 79 ? -2.328 3.410 7.337 1.00 85.56 79 VAL A C 1
ATOM 606 O O . VAL A 1 79 ? -3.310 3.291 6.601 1.00 85.56 79 VAL A O 1
ATOM 609 N N . ALA A 1 80 ? -1.860 2.401 8.076 1.00 82.06 80 ALA A N 1
ATOM 610 C CA . ALA A 1 80 ? -2.484 1.080 8.114 1.00 82.06 80 ALA A CA 1
ATOM 611 C C . ALA A 1 80 ? -3.945 1.170 8.591 1.00 82.06 80 ALA A C 1
ATOM 613 O O . ALA A 1 80 ? -4.859 0.650 7.948 1.00 82.06 80 ALA A O 1
ATOM 614 N N . GLY A 1 81 ? -4.194 1.932 9.657 1.00 75.12 81 GLY A N 1
ATOM 615 C CA . GLY A 1 81 ? -5.526 2.170 10.192 1.00 75.12 81 GLY A CA 1
ATOM 616 C C . GLY A 1 81 ? -6.474 2.858 9.203 1.00 75.12 81 GLY A C 1
ATOM 617 O O . GLY A 1 81 ? -7.652 2.503 9.123 1.00 75.12 81 GLY A O 1
ATOM 618 N N . GLN A 1 82 ? -5.982 3.814 8.411 1.00 81.12 82 GLN A N 1
ATOM 619 C CA . GLN A 1 82 ? -6.766 4.464 7.356 1.00 81.12 82 GLN A CA 1
ATOM 620 C C . GLN A 1 82 ? -7.118 3.505 6.211 1.00 81.12 82 GLN A C 1
ATOM 622 O O . GLN A 1 82 ? -8.245 3.553 5.712 1.00 81.12 82 GLN A O 1
ATOM 627 N N . MET A 1 83 ? -6.199 2.614 5.822 1.00 82.94 83 MET A N 1
ATOM 628 C CA . MET A 1 83 ? -6.485 1.561 4.840 1.00 82.94 83 MET A CA 1
ATOM 629 C C . MET A 1 83 ? -7.590 0.631 5.343 1.00 82.94 83 MET A C 1
ATOM 631 O O . MET A 1 83 ? -8.571 0.425 4.631 1.00 82.94 83 MET A O 1
ATOM 635 N N . VAL A 1 84 ? -7.492 0.155 6.590 1.00 73.38 84 VAL A N 1
ATOM 636 C CA . VAL A 1 84 ? -8.521 -0.701 7.205 1.00 73.38 84 VAL A CA 1
ATOM 637 C C . VAL A 1 84 ? -9.874 0.008 7.235 1.00 73.38 84 VAL A C 1
ATOM 639 O O . VAL A 1 84 ? -10.856 -0.537 6.738 1.00 73.38 84 VAL A O 1
ATOM 642 N N . LYS A 1 85 ? -9.937 1.259 7.719 1.00 70.19 85 LYS A N 1
ATOM 643 C CA . LYS A 1 85 ? -11.183 2.053 7.714 1.00 70.19 85 LYS A CA 1
ATOM 644 C C . LYS A 1 85 ? -11.800 2.134 6.322 1.00 70.19 85 LYS A C 1
ATOM 646 O O . LYS A 1 85 ? -13.017 2.016 6.183 1.00 70.19 85 LYS A O 1
ATOM 651 N N . LYS A 1 86 ? -10.975 2.350 5.295 1.00 71.31 86 LYS A N 1
ATOM 652 C CA . LYS A 1 86 ? -11.445 2.459 3.915 1.00 71.31 86 LYS A CA 1
ATOM 653 C C . LYS A 1 86 ? -11.976 1.130 3.389 1.00 71.31 86 LYS A C 1
ATOM 655 O O . LYS A 1 86 ? -13.058 1.132 2.811 1.00 71.31 86 LYS A O 1
ATOM 660 N N . ILE A 1 87 ? -11.270 0.026 3.628 1.00 68.19 87 ILE A N 1
ATOM 661 C CA . ILE A 1 87 ? -11.720 -1.317 3.241 1.00 68.19 87 ILE A CA 1
ATOM 662 C C . ILE A 1 87 ? -13.054 -1.626 3.919 1.00 68.19 87 ILE A C 1
ATOM 664 O O . ILE A 1 87 ? -14.011 -1.940 3.223 1.00 68.19 87 ILE A O 1
ATOM 668 N N . CYS A 1 88 ? -13.163 -1.440 5.237 1.00 63.03 88 CYS A N 1
ATOM 669 C CA . CYS A 1 88 ? -14.412 -1.656 5.971 1.00 63.03 88 CYS A CA 1
ATOM 670 C C . CYS A 1 88 ? -15.573 -0.807 5.435 1.00 63.03 88 CYS A C 1
ATOM 672 O O . CYS A 1 88 ? -16.716 -1.256 5.417 1.00 63.03 88 CYS A O 1
ATOM 674 N N . ARG A 1 89 ? -15.296 0.440 5.028 1.00 65.06 89 ARG A N 1
ATOM 675 C CA . ARG A 1 89 ? -16.306 1.332 4.445 1.00 65.06 89 ARG A CA 1
ATOM 676 C C . ARG A 1 89 ? -16.783 0.835 3.082 1.00 65.06 89 ARG A C 1
ATOM 678 O O . ARG A 1 89 ? -17.967 0.940 2.803 1.00 65.06 89 ARG A O 1
ATOM 685 N N . VAL A 1 90 ? -15.872 0.341 2.244 1.00 66.12 90 VAL A N 1
ATOM 686 C CA . VAL A 1 90 ? -16.183 -0.123 0.881 1.00 66.12 90 VAL A CA 1
ATOM 687 C C . VAL A 1 90 ? -16.871 -1.485 0.897 1.00 66.12 90 VAL A C 1
ATOM 689 O O . VAL A 1 90 ? -17.814 -1.696 0.147 1.00 66.12 90 VAL A O 1
ATOM 692 N N . THR A 1 91 ? -16.417 -2.411 1.740 1.00 61.97 91 THR A N 1
ATOM 693 C CA . THR A 1 91 ? -16.933 -3.787 1.759 1.00 61.97 91 THR A CA 1
ATOM 694 C C . THR A 1 91 ? -18.147 -3.966 2.662 1.00 61.97 91 THR A C 1
ATOM 696 O O . THR A 1 91 ? -18.748 -5.036 2.648 1.00 61.97 91 THR A O 1
ATOM 699 N N . SER A 1 92 ? -18.468 -2.973 3.502 1.00 53.72 92 SER A N 1
ATOM 700 C CA . SER A 1 92 ? -19.464 -3.070 4.582 1.00 53.72 92 SER A CA 1
ATOM 701 C C . SER A 1 92 ? -19.251 -4.268 5.525 1.00 53.72 92 SER A C 1
ATOM 703 O O . SER A 1 92 ? -20.127 -4.592 6.326 1.00 53.72 92 SER A O 1
ATOM 705 N N . ARG A 1 93 ? -18.081 -4.922 5.463 1.00 47.53 93 ARG A N 1
ATOM 706 C CA . ARG A 1 93 ? -17.718 -6.097 6.260 1.00 47.53 93 ARG A CA 1
ATOM 707 C C . ARG A 1 93 ? -16.885 -5.675 7.465 1.00 47.53 93 ARG A C 1
ATOM 709 O O . ARG A 1 93 ? -16.051 -4.771 7.398 1.00 47.53 93 ARG A O 1
ATOM 716 N N . ILE A 1 94 ? -17.164 -6.321 8.591 1.00 50.03 94 ILE A N 1
ATOM 717 C CA . ILE A 1 94 ? -16.530 -6.066 9.884 1.00 50.03 94 ILE A CA 1
ATOM 718 C C . ILE A 1 94 ? -15.255 -6.907 9.957 1.00 50.03 94 ILE A C 1
ATOM 720 O O . ILE A 1 94 ? -15.317 -8.114 9.745 1.00 50.03 94 ILE A O 1
ATOM 724 N N . PHE A 1 95 ? -14.125 -6.295 10.304 1.00 50.16 95 PHE A N 1
ATOM 725 C CA . PHE A 1 95 ? -12.979 -7.040 10.821 1.00 50.16 95 PHE A CA 1
ATOM 726 C C . PHE A 1 95 ? -13.065 -6.999 12.343 1.00 50.16 95 PHE A C 1
ATOM 728 O O . PHE A 1 95 ? -12.966 -5.928 12.943 1.00 50.16 95 PHE A O 1
ATOM 735 N N . PHE A 1 96 ? -13.321 -8.151 12.957 1.00 43.69 96 PHE A N 1
ATOM 736 C CA . PHE A 1 96 ? -13.198 -8.298 14.400 1.00 43.69 96 PHE A CA 1
ATOM 737 C C . PHE A 1 96 ? -11.722 -8.496 14.722 1.00 43.69 96 PHE A C 1
ATOM 739 O O . PHE A 1 96 ? -11.078 -9.386 14.172 1.00 43.69 96 PHE A O 1
ATOM 746 N N . VAL A 1 97 ? -11.193 -7.654 15.600 1.00 42.69 97 VAL A N 1
ATOM 747 C CA . VAL A 1 97 ? -9.887 -7.871 16.218 1.00 42.69 97 VAL A CA 1
ATOM 748 C C . VAL A 1 97 ? -10.141 -8.139 17.696 1.00 42.69 97 VAL A C 1
ATOM 750 O O . VAL A 1 97 ? -11.043 -7.539 18.286 1.00 42.69 97 VAL A O 1
ATOM 753 N N . SER A 1 98 ? -9.387 -9.081 18.262 1.00 41.56 98 SER A N 1
ATOM 754 C CA . SER A 1 98 ? -9.448 -9.467 19.672 1.00 41.56 98 SER A CA 1
ATOM 755 C C . SER A 1 98 ? -9.460 -8.237 20.599 1.00 41.56 98 SER A C 1
ATOM 757 O O . SER A 1 98 ? -8.728 -7.278 20.337 1.00 41.56 98 SER A O 1
ATOM 759 N N . PRO A 1 99 ? -10.230 -8.243 21.708 1.00 44.19 99 PRO A N 1
ATOM 760 C CA . PRO A 1 99 ? -10.282 -7.137 22.669 1.00 44.19 99 PRO A CA 1
ATOM 761 C C . PRO A 1 99 ? -8.913 -6.665 23.185 1.00 44.19 99 PRO A C 1
ATOM 763 O O . PRO A 1 99 ? -8.753 -5.490 23.507 1.00 44.19 99 PRO A O 1
ATOM 766 N N . ARG A 1 100 ? -7.908 -7.553 23.218 1.00 51.56 100 ARG A N 1
ATOM 767 C CA . ARG A 1 100 ? -6.534 -7.230 23.645 1.00 51.56 100 ARG A CA 1
ATOM 768 C C . ARG A 1 100 ? -5.797 -6.278 22.691 1.00 51.56 100 ARG A C 1
ATOM 770 O O . ARG A 1 100 ? -4.908 -5.562 23.134 1.00 51.56 100 ARG A O 1
ATOM 777 N N . ASP A 1 101 ? -6.232 -6.192 21.435 1.00 48.53 101 ASP A N 1
ATOM 778 C CA . ASP A 1 101 ? -5.591 -5.406 20.373 1.00 48.53 101 ASP A CA 1
ATOM 779 C C . ASP A 1 101 ? -6.421 -4.169 19.964 1.00 48.53 101 ASP A C 1
ATOM 781 O O . ASP A 1 101 ? -6.186 -3.548 18.925 1.00 48.53 101 ASP A O 1
ATOM 785 N N . GLN A 1 102 ? -7.412 -3.779 20.780 1.00 44.62 102 GLN A N 1
ATOM 786 C CA . GLN A 1 102 ? -8.342 -2.671 20.498 1.00 44.62 102 GLN A CA 1
ATOM 787 C C . GLN A 1 102 ? -7.666 -1.314 20.259 1.00 44.62 102 GLN A C 1
ATOM 789 O O . GLN A 1 102 ? -8.217 -0.471 19.550 1.00 44.62 102 GLN A O 1
ATOM 794 N N . LYS A 1 103 ? -6.474 -1.082 20.823 1.00 47.25 103 LYS A N 1
ATOM 795 C CA . LYS A 1 103 ? -5.724 0.168 20.611 1.00 47.25 103 LYS A CA 1
ATOM 796 C C . LYS A 1 103 ? -5.076 0.248 19.223 1.00 47.25 103 LYS A C 1
ATOM 798 O O . LYS A 1 103 ? -4.630 1.324 18.830 1.00 47.25 103 LYS A O 1
ATOM 803 N N . THR A 1 104 ? -5.059 -0.854 18.475 1.00 49.88 104 THR A N 1
ATOM 804 C CA . THR A 1 104 ? -4.254 -1.008 17.259 1.00 49.88 104 THR A CA 1
ATOM 805 C C . THR A 1 104 ? -5.080 -1.005 15.969 1.00 49.88 104 THR A C 1
ATOM 807 O O . THR A 1 104 ? -4.508 -0.794 14.902 1.00 49.88 104 THR A O 1
ATOM 810 N N . VAL A 1 105 ? -6.413 -1.181 16.011 1.00 50.34 105 VAL A N 1
ATOM 811 C CA . VAL A 1 105 ? -7.242 -1.231 14.786 1.00 50.34 105 VAL A CA 1
ATOM 812 C C . VAL A 1 105 ? -8.629 -0.599 14.954 1.00 50.34 105 VAL A C 1
ATOM 814 O O . VAL A 1 105 ? -9.332 -0.770 15.946 1.00 50.34 105 VAL A O 1
ATOM 817 N N . HIS A 1 106 ? -9.042 0.151 13.931 1.00 51.00 106 HIS A N 1
ATOM 818 C CA . HIS A 1 106 ? -10.237 0.985 13.939 1.00 51.00 106 HIS A CA 1
ATOM 819 C C . HIS A 1 106 ? -11.508 0.255 13.481 1.00 51.00 106 HIS A C 1
ATOM 821 O O . HIS A 1 106 ? -11.618 -0.188 12.339 1.00 51.00 106 HIS A O 1
ATOM 827 N N . CYS A 1 107 ? -12.515 0.247 14.354 1.00 48.75 107 CYS A N 1
ATOM 828 C CA . CYS A 1 107 ? -13.848 -0.286 14.081 1.00 48.75 107 CYS A CA 1
ATOM 829 C C . CYS A 1 107 ? -14.624 0.565 13.055 1.00 48.75 107 CYS A C 1
ATOM 831 O O . CYS A 1 107 ? -14.637 1.797 13.140 1.00 48.75 107 CYS A O 1
ATOM 833 N N . SER A 1 108 ? -15.327 -0.091 12.125 1.00 53.91 108 SER A N 1
ATOM 834 C CA . SER A 1 108 ? -16.349 0.545 11.281 1.00 53.91 108 SER A CA 1
ATOM 835 C C . SER A 1 108 ? -17.554 0.994 12.120 1.00 53.91 108 SER A C 1
ATOM 837 O O . SER A 1 108 ? -17.754 0.501 13.229 1.00 53.91 108 SER A O 1
ATOM 839 N N . LEU A 1 109 ? -18.385 1.912 11.608 1.00 53.56 109 LEU A N 1
ATOM 840 C CA . LEU A 1 109 ? -19.594 2.382 12.307 1.00 53.56 109 LEU A CA 1
ATOM 841 C C . LEU A 1 109 ? -20.555 1.223 12.644 1.00 53.56 109 LEU A C 1
ATOM 843 O O . LEU A 1 109 ? -21.096 1.175 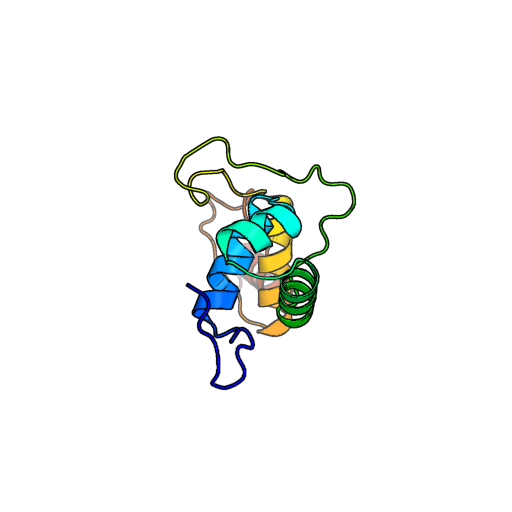13.744 1.00 53.56 109 LEU A O 1
ATOM 847 N N . LEU A 1 110 ? -20.712 0.260 11.726 1.00 53.25 110 LEU A N 1
ATOM 848 C CA . LEU A 1 110 ? -21.506 -0.957 11.931 1.00 53.25 110 LEU A CA 1
ATOM 849 C C . LEU A 1 110 ? -20.884 -1.863 13.009 1.00 53.25 110 LEU A C 1
ATOM 851 O O . LEU A 1 110 ? -21.598 -2.378 13.863 1.00 53.25 110 LEU A O 1
ATOM 855 N N . GLY A 1 111 ? -19.553 -2.005 13.009 1.00 56.03 111 GLY A N 1
ATOM 856 C CA . GLY A 1 111 ? -18.819 -2.735 14.045 1.00 56.03 111 GLY A CA 1
ATOM 857 C C . GLY A 1 111 ? -18.945 -2.084 15.423 1.00 56.03 111 GLY A C 1
ATOM 858 O O . GLY A 1 111 ? -19.200 -2.781 16.396 1.00 56.03 111 GLY A O 1
ATOM 859 N N . ARG A 1 112 ? -18.866 -0.746 15.507 1.00 59.56 112 ARG A N 1
ATOM 860 C CA . ARG A 1 112 ? -19.123 0.004 16.749 1.00 59.56 112 ARG A CA 1
ATOM 861 C C . ARG A 1 112 ? -20.549 -0.187 17.247 1.00 59.56 112 ARG A C 1
ATOM 863 O O . ARG A 1 112 ? -20.730 -0.398 18.436 1.00 59.56 112 ARG A O 1
ATOM 870 N N . ARG A 1 113 ? -21.544 -0.131 16.352 1.00 60.22 113 ARG A N 1
ATOM 871 C CA . ARG A 1 113 ? -22.947 -0.368 16.718 1.00 60.22 113 ARG A CA 1
ATOM 872 C C . ARG A 1 113 ? -23.139 -1.780 17.257 1.00 60.22 113 ARG A C 1
ATOM 874 O O . ARG A 1 113 ? -23.649 -1.906 18.354 1.00 60.22 113 ARG A O 1
ATOM 881 N N . ARG A 1 114 ? -22.646 -2.812 16.563 1.00 58.47 114 ARG A N 1
ATOM 882 C CA . ARG A 1 114 ? -22.738 -4.197 17.051 1.00 58.47 114 ARG A CA 1
ATOM 883 C C . ARG A 1 114 ? -21.987 -4.420 18.361 1.00 58.47 114 ARG A C 1
ATOM 885 O O . ARG A 1 114 ? -22.523 -5.079 19.235 1.00 58.47 114 ARG A O 1
ATOM 892 N N . LEU A 1 115 ? -20.786 -3.859 18.527 1.00 57.34 115 LEU A N 1
ATOM 893 C CA . LEU A 1 115 ? -20.056 -3.929 19.799 1.00 57.34 115 LEU A CA 1
ATOM 894 C C . LEU A 1 115 ? -20.818 -3.241 20.932 1.00 57.34 115 LEU A C 1
ATOM 896 O O . LEU A 1 115 ? -20.837 -3.767 22.035 1.00 57.34 115 LEU A O 1
ATOM 900 N N . ALA A 1 116 ? -21.463 -2.104 20.667 1.00 61.19 116 ALA A N 1
ATOM 901 C CA . ALA A 1 116 ? -22.320 -1.447 21.647 1.00 61.19 116 ALA A CA 1
ATOM 902 C C . ALA A 1 116 ? -23.558 -2.297 21.980 1.00 61.19 116 ALA A C 1
ATOM 904 O O . ALA A 1 116 ? -23.910 -2.397 23.146 1.00 61.19 116 ALA A O 1
ATOM 905 N N . THR A 1 117 ? -24.175 -2.957 20.992 1.00 58.16 117 THR A N 1
ATOM 906 C CA . THR A 1 117 ? -25.302 -3.884 21.202 1.00 58.16 117 THR A CA 1
ATOM 907 C C . THR A 1 117 ? -24.887 -5.098 22.043 1.00 58.16 117 THR A C 1
ATOM 909 O O . THR A 1 117 ? -25.541 -5.394 23.038 1.00 58.16 117 THR A O 1
ATOM 912 N N . TYR A 1 118 ? -23.743 -5.720 21.728 1.00 54.75 118 TYR A N 1
ATOM 913 C CA . TYR A 1 118 ? -23.182 -6.825 22.513 1.00 54.75 118 TYR A CA 1
ATOM 914 C C . TYR A 1 118 ? -22.779 -6.397 23.930 1.00 54.75 118 TYR A C 1
ATOM 916 O O . TYR A 1 118 ? -23.068 -7.108 24.887 1.00 54.75 118 TYR A O 1
ATOM 924 N N . ALA A 1 119 ? -22.137 -5.235 24.089 1.00 53.84 119 ALA A N 1
ATOM 925 C CA . ALA A 1 119 ? -21.766 -4.699 25.401 1.00 53.84 119 ALA A CA 1
ATOM 926 C C . ALA A 1 119 ? -22.993 -4.310 26.244 1.00 53.84 119 ALA A C 1
ATOM 928 O O . ALA A 1 119 ? -22.936 -4.373 27.468 1.00 53.84 119 ALA A O 1
ATOM 929 N N . ALA A 1 120 ? -24.103 -3.944 25.597 1.00 60.19 120 ALA A N 1
ATOM 930 C CA . ALA A 1 120 ? -25.389 -3.687 26.236 1.00 60.19 120 ALA A CA 1
ATOM 931 C C . ALA A 1 120 ? -26.180 -4.970 26.566 1.00 60.19 120 ALA A C 1
ATOM 933 O O . ALA A 1 120 ? -27.309 -4.870 27.037 1.00 60.19 120 ALA A O 1
ATOM 934 N N . GLY A 1 121 ? -25.615 -6.162 26.332 1.00 48.31 121 GLY A N 1
ATOM 935 C CA . GLY A 1 121 ? -26.231 -7.441 26.701 1.00 48.31 121 GLY A CA 1
ATOM 936 C C . GLY A 1 121 ? -27.338 -7.920 25.761 1.00 48.31 121 GLY A C 1
ATOM 937 O O . GLY A 1 121 ? -28.026 -8.883 26.082 1.00 48.31 121 GLY A O 1
ATOM 938 N N . PHE A 1 122 ? -27.502 -7.288 24.599 1.00 48.09 122 PHE A N 1
ATOM 939 C CA . PHE A 1 122 ? -28.439 -7.740 23.577 1.00 48.09 122 PHE A CA 1
ATOM 940 C C . PHE A 1 122 ? -27.660 -8.529 22.517 1.00 48.09 122 PHE A C 1
ATOM 942 O O . PHE A 1 122 ? -26.897 -7.953 21.738 1.00 48.09 122 PHE A O 1
ATOM 949 N N . ALA A 1 123 ? -27.807 -9.855 22.542 1.00 46.66 123 ALA A N 1
ATOM 950 C CA . ALA A 1 123 ? -27.307 -10.776 21.521 1.00 46.66 123 ALA A CA 1
ATOM 951 C C . ALA A 1 123 ? -28.424 -11.130 20.534 1.00 46.66 123 ALA A C 1
ATOM 953 O O . ALA A 1 123 ? -29.568 -11.326 21.003 1.00 46.66 123 ALA A O 1
#

Secondary structure (DSSP, 8-state):
--EE-TTSPEE--HHHHHHHHHHHHTTB-HHHHHHHHT--HHHHHHHHHHTTPPP-TTSPPBSS-SSS-TTSSPP-HHHHHHHHHHHHHHH-------GGGTTTSPPPHHHHHHHHHHHTT--

Radius of gyration: 17.27 Å; Cα contacts (8 Å, |Δi|>4): 120; chains: 1; bounding box: 46×26×51 Å

Foldseek 3Di:
DFDADPVRDTDCDPVNLVVLLLLVQLQAQLQQVCVVVVHDSVSSVVSCVVSVQDDPPPHDHDPDAPDPDSNPRDGNLVSVQVNQQVCCVVVVDFDDDPPVCVVRHDTHPVRVVVVVCVVVVHD

Sequence (123 aa):
MVSRNRSGRAIWDDRAVSHLAELWKRLYSPAFIARILGLTVKTVGEAARRAGLPARTGLTLRTSCPSDNPFAVPENSTVAGQMVKKICRVTSRIFFVSPRDQKTVHCSLLGRRRLATYAAGFA

Organism: NCBI:txid2766577

pLDDT: mean 76.02, std 16.29, range [41.56, 95.19]

Mean predicted aligned error: 10.98 Å

Nearest PDB structures (foldseek):
  3isp-assembly1_A-2  TM=4.109E-01  e=3.814E+00  Mycobacterium tuberculosis H37Rv
  3kcz-assembly2_B  TM=2.645E-01  e=8.601E+00  Homo sapiens
  1efy-assembly1_A  TM=2.610E-01  e=9.747E+00  Gallus gallus

Solvent-accessible surface area (backbone atoms only — not comparable to full-atom values): 7414 Å² total; per-residue (Å²): 124,69,49,62,47,98,84,68,47,77,44,78,48,74,68,32,46,49,53,47,51,58,44,48,26,43,33,43,27,50,61,39,51,10,60,77,67,75,50,50,41,66,58,44,51,52,49,38,57,74,73,59,56,71,86,62,83,96,54,86,59,35,74,69,67,98,49,96,53,72,79,74,55,71,66,39,61,69,54,46,33,49,45,50,44,50,50,29,66,73,65,74,50,76,79,88,70,61,82,91,50,55,93,70,55,66,71,43,74,68,44,49,49,50,50,49,38,51,74,69,71,53,128